Protein AF-A0AAW5EXM6-F1 (afdb_monomer_lite)

pLDDT: mean 81.9, std 19.44, range [35.56, 98.38]

Secondary structure (DSSP, 8-state):
----PPPPP---PPPHHHHHHHHHHTTSSSSS-----------S-TTHHHHHHHHHHHTTTS--SEEEEEEE-SS-EEEEEEES-HHHHH-SHHHHTTS--

Radius of gyration: 27.79 Å; chains: 1; bounding box: 46×87×32 Å

Sequence (101 aa):
MSRTRLHAASDNSPTQSERDDIAAQWRHDDDKPHEECGVFGVWNINDASALTALGLHALQHRGQEASGIVSYDGTRFHTHKGLGLVGDVFGDSRVMATLPG

Organism: Novacetimonas hansenii (NCBI:txid436)

Structure (mmCIF, N/CA/C/O backbone):
data_AF-A0AAW5EXM6-F1
#
_entry.id   AF-A0AAW5EXM6-F1
#
loop_
_atom_site.group_PDB
_atom_site.id
_atom_site.type_symbol
_atom_site.label_atom_id
_atom_site.label_alt_id
_atom_site.label_comp_id
_atom_site.label_asym_id
_atom_site.label_entity_id
_atom_site.label_seq_id
_atom_site.pdbx_PDB_ins_code
_atom_site.Cartn_x
_atom_site.Cartn_y
_atom_site.Cartn_z
_atom_site.occupancy
_atom_site.B_iso_or_equiv
_atom_site.auth_seq_id
_atom_site.auth_comp_id
_atom_site.auth_asym_id
_atom_site.auth_atom_id
_atom_site.pdbx_PDB_model_num
ATOM 1 N N . MET A 1 1 ? 28.311 -77.783 -16.276 1.00 44.09 1 MET A N 1
ATOM 2 C CA . MET A 1 1 ? 29.104 -76.745 -15.578 1.00 44.09 1 MET A CA 1
ATOM 3 C C . MET A 1 1 ? 28.918 -75.425 -16.319 1.00 44.09 1 MET A C 1
ATOM 5 O O . MET A 1 1 ? 29.680 -75.132 -17.228 1.00 44.09 1 MET A O 1
ATOM 9 N N . SER A 1 2 ? 27.843 -74.689 -16.021 1.00 35.56 2 SER A N 1
ATOM 10 C CA . SER A 1 2 ? 27.495 -73.460 -16.748 1.00 35.56 2 SER A CA 1
ATOM 11 C C . SER A 1 2 ? 28.081 -72.246 -16.029 1.00 35.56 2 SER A C 1
ATOM 13 O O . SER A 1 2 ? 27.713 -71.971 -14.889 1.00 35.56 2 SER A O 1
ATOM 15 N N . ARG A 1 3 ? 29.020 -71.544 -16.671 1.00 49.22 3 ARG A N 1
ATOM 16 C CA . ARG A 1 3 ? 29.462 -70.203 -16.269 1.00 49.22 3 ARG A CA 1
ATOM 17 C C . ARG A 1 3 ? 28.691 -69.193 -17.112 1.00 49.22 3 ARG A C 1
ATOM 19 O O . ARG A 1 3 ? 29.107 -68.889 -18.225 1.00 49.22 3 ARG A O 1
ATOM 26 N N . THR A 1 4 ? 27.602 -68.656 -16.575 1.00 40.44 4 THR A N 1
ATOM 27 C CA . THR A 1 4 ? 26.944 -67.484 -17.161 1.00 40.44 4 THR A CA 1
ATOM 28 C C . THR A 1 4 ? 27.433 -66.246 -16.415 1.00 40.44 4 THR A C 1
ATOM 30 O O . THR A 1 4 ? 27.146 -66.074 -15.233 1.00 40.44 4 THR A O 1
ATOM 33 N N . ARG A 1 5 ? 28.228 -65.410 -17.098 1.00 46.50 5 ARG A N 1
ATOM 34 C CA . ARG A 1 5 ? 28.590 -64.057 -16.650 1.00 46.50 5 ARG A CA 1
ATOM 35 C C . ARG A 1 5 ? 27.306 -63.234 -16.501 1.00 46.50 5 ARG A C 1
ATOM 37 O O . ARG A 1 5 ? 26.587 -63.078 -17.486 1.00 46.50 5 ARG A O 1
ATOM 44 N N . LEU A 1 6 ?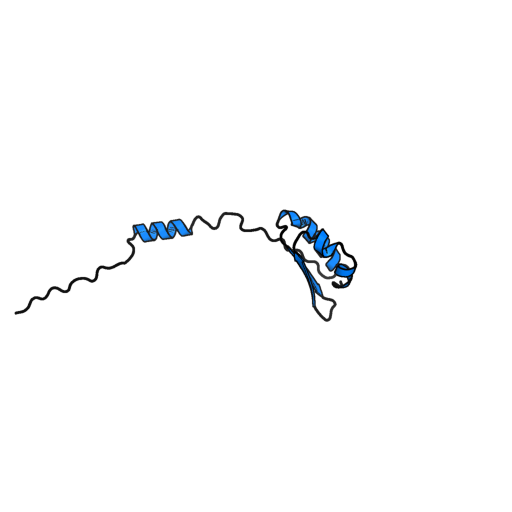 27.046 -62.682 -15.314 1.00 41.34 6 LEU A N 1
ATOM 45 C CA . LEU A 1 6 ? 26.111 -61.564 -15.185 1.00 41.34 6 LEU A CA 1
ATOM 46 C C . LEU A 1 6 ? 26.671 -60.385 -15.992 1.00 41.34 6 LEU A C 1
ATOM 48 O O . LEU A 1 6 ? 27.791 -59.939 -15.748 1.00 41.34 6 LEU A O 1
ATOM 52 N N . HIS A 1 7 ? 25.894 -59.908 -16.963 1.00 38.12 7 HIS A N 1
ATOM 53 C CA . HIS A 1 7 ? 26.068 -58.576 -17.527 1.00 38.12 7 HIS A CA 1
ATOM 54 C C . HIS A 1 7 ? 25.805 -57.567 -16.406 1.00 38.12 7 HIS A C 1
ATOM 56 O O . HIS A 1 7 ? 24.717 -57.557 -15.831 1.00 38.12 7 HIS A O 1
ATOM 62 N N . ALA A 1 8 ? 26.806 -56.751 -16.079 1.00 41.81 8 ALA A N 1
ATOM 63 C CA . ALA A 1 8 ? 26.603 -55.565 -15.265 1.00 41.81 8 ALA A CA 1
ATOM 64 C C . ALA A 1 8 ? 25.613 -54.657 -16.005 1.00 41.81 8 ALA A C 1
ATOM 66 O O . ALA A 1 8 ? 25.815 -54.348 -17.182 1.00 41.81 8 ALA A O 1
ATOM 67 N N . ALA A 1 9 ? 24.525 -54.281 -15.334 1.00 42.44 9 ALA A N 1
ATOM 68 C CA . ALA A 1 9 ? 23.672 -53.202 -15.798 1.00 42.44 9 ALA A CA 1
ATOM 69 C C . ALA A 1 9 ? 24.559 -51.967 -15.999 1.00 42.44 9 ALA A C 1
ATOM 71 O O . ALA A 1 9 ? 25.340 -51.620 -15.115 1.00 42.44 9 ALA A O 1
ATOM 72 N N . SER A 1 10 ? 24.478 -51.365 -17.185 1.00 52.84 10 SER A N 1
ATOM 73 C CA . SER A 1 10 ? 25.087 -50.073 -17.483 1.00 52.84 10 SER A CA 1
ATOM 74 C C . SER A 1 10 ? 24.564 -49.071 -16.462 1.00 52.84 10 SER A C 1
ATOM 76 O O . SER A 1 10 ? 23.407 -48.660 -16.532 1.00 52.84 10 SER A O 1
ATOM 78 N N . ASP A 1 11 ? 25.396 -48.749 -15.483 1.00 55.72 11 ASP A N 1
ATOM 79 C CA . ASP A 1 11 ? 25.094 -47.801 -14.427 1.00 55.72 11 ASP A CA 1
ATOM 80 C C . ASP A 1 11 ? 25.014 -46.416 -15.084 1.00 55.72 11 ASP A C 1
ATOM 82 O O . ASP A 1 11 ? 26.033 -45.790 -15.362 1.00 55.72 11 ASP A O 1
ATOM 86 N N . ASN A 1 12 ? 23.804 -45.957 -15.423 1.00 60.47 12 ASN A N 1
ATOM 87 C CA . ASN A 1 12 ? 23.556 -44.612 -15.962 1.00 60.47 12 ASN A CA 1
ATOM 88 C C . ASN A 1 12 ? 23.607 -43.562 -14.836 1.00 60.47 12 ASN A C 1
ATOM 90 O O . ASN A 1 12 ? 22.766 -42.670 -14.741 1.00 60.47 12 ASN A O 1
ATOM 94 N N . SER A 1 13 ? 24.553 -43.750 -13.921 1.00 60.00 13 SER A N 1
ATOM 95 C CA . SER A 1 13 ? 24.801 -42.885 -12.787 1.00 60.00 13 SER A CA 1
ATOM 96 C C . SER A 1 13 ? 25.728 -41.769 -13.263 1.00 60.00 13 SER A C 1
ATOM 98 O O . SER A 1 13 ? 26.815 -42.088 -13.750 1.00 60.00 13 SER A O 1
ATOM 100 N N . PRO A 1 14 ? 25.344 -40.486 -13.124 1.00 67.25 14 PRO A N 1
ATOM 101 C CA . PRO A 1 14 ? 26.176 -39.379 -13.578 1.00 67.25 14 PRO A CA 1
ATOM 102 C C . PRO A 1 14 ? 27.572 -39.504 -12.968 1.00 67.25 14 PRO A C 1
ATOM 104 O O . PRO A 1 14 ? 27.738 -39.804 -11.783 1.00 67.25 14 PRO A O 1
ATOM 107 N N . THR A 1 15 ? 28.595 -39.341 -13.785 1.00 75.19 15 THR A N 1
ATOM 108 C CA . THR A 1 15 ? 29.992 -39.342 -13.361 1.00 75.19 15 THR A CA 1
ATOM 109 C C . THR A 1 15 ? 30.229 -38.249 -12.320 1.00 75.19 15 THR A C 1
ATOM 111 O O . THR A 1 15 ? 29.462 -37.296 -12.199 1.00 75.19 15 THR A O 1
ATOM 114 N N . GLN A 1 16 ? 31.279 -38.389 -11.511 1.00 69.56 16 GLN A N 1
ATOM 115 C CA . GLN A 1 16 ? 31.588 -37.394 -10.481 1.00 69.56 16 GLN A CA 1
ATOM 116 C C . GLN A 1 16 ? 31.790 -35.993 -11.087 1.00 69.56 16 GLN A C 1
ATOM 118 O O . GLN A 1 16 ? 31.305 -35.028 -10.514 1.00 69.56 16 GLN A O 1
ATOM 123 N N . SER A 1 17 ? 32.383 -35.897 -12.283 1.00 66.75 17 SER A N 1
ATOM 124 C CA . SER A 1 17 ? 32.502 -34.634 -13.022 1.00 66.75 17 SER A CA 1
ATOM 125 C C . SER A 1 17 ? 31.146 -34.059 -13.423 1.00 66.75 17 SER A C 1
ATOM 127 O O . SER A 1 17 ? 30.919 -32.880 -13.214 1.00 66.75 17 SER A O 1
ATOM 129 N N . GLU A 1 18 ? 30.203 -34.882 -13.893 1.00 69.06 18 GLU A N 1
ATOM 130 C CA . GLU A 1 18 ? 28.845 -34.411 -14.204 1.00 69.06 18 GLU A CA 1
ATOM 131 C C . GLU A 1 18 ? 28.106 -33.940 -12.943 1.00 69.06 18 GLU A C 1
ATOM 133 O O . GLU A 1 18 ? 27.338 -32.986 -12.999 1.00 69.06 18 GLU A O 1
ATOM 138 N N . ARG A 1 19 ? 28.350 -34.564 -11.783 1.00 68.62 19 ARG A N 1
ATOM 139 C CA . ARG A 1 19 ? 27.792 -34.106 -10.496 1.00 68.62 19 ARG A CA 1
ATOM 140 C C . ARG A 1 19 ? 28.398 -32.781 -10.053 1.00 68.62 19 ARG A C 1
ATOM 142 O O . ARG A 1 19 ? 27.672 -31.949 -9.517 1.00 68.62 19 ARG A O 1
ATOM 149 N N . ASP A 1 20 ? 29.693 -32.596 -10.276 1.00 67.25 20 ASP A N 1
ATOM 150 C CA . ASP A 1 20 ? 30.409 -31.370 -9.934 1.00 67.25 20 ASP A CA 1
ATOM 151 C C . ASP A 1 20 ? 30.010 -30.222 -10.884 1.00 67.25 20 ASP A C 1
ATOM 153 O O . ASP A 1 20 ? 29.801 -29.101 -10.423 1.00 67.25 20 ASP A O 1
ATOM 157 N N . ASP A 1 21 ? 29.783 -30.514 -12.170 1.00 65.00 21 ASP A N 1
ATOM 158 C CA . ASP A 1 21 ? 29.274 -29.574 -13.178 1.00 65.00 21 ASP A CA 1
ATOM 159 C C . ASP A 1 21 ? 27.821 -29.165 -12.885 1.00 65.00 21 ASP A C 1
ATOM 161 O O . ASP A 1 21 ? 27.485 -27.980 -12.913 1.00 65.00 21 ASP A O 1
ATOM 165 N N . ILE A 1 22 ? 26.961 -30.123 -12.514 1.00 66.12 22 ILE A N 1
ATOM 166 C CA . ILE A 1 22 ? 25.599 -29.844 -12.035 1.00 66.12 22 ILE A CA 1
ATOM 167 C C . ILE A 1 22 ? 25.668 -29.002 -10.753 1.00 66.12 22 ILE A C 1
ATOM 169 O O . ILE A 1 22 ? 24.978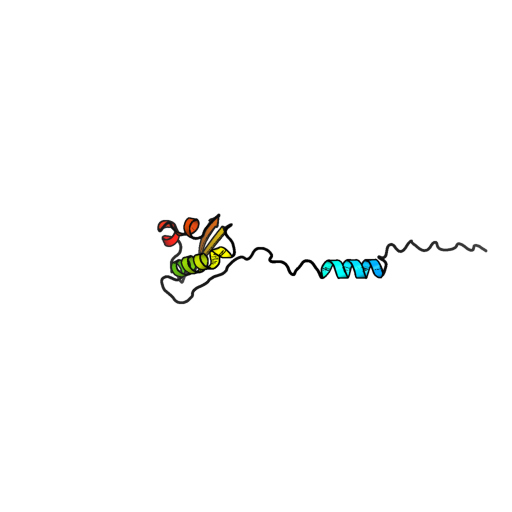 -27.997 -10.648 1.00 66.12 22 ILE A O 1
ATOM 173 N N . ALA A 1 23 ? 26.528 -29.338 -9.791 1.00 64.25 23 ALA A N 1
ATOM 174 C CA . ALA A 1 23 ? 26.674 -28.558 -8.562 1.00 64.25 23 ALA A CA 1
ATOM 175 C C . ALA A 1 23 ? 27.214 -27.135 -8.811 1.00 64.25 23 ALA A C 1
ATOM 177 O O . ALA A 1 23 ? 26.843 -26.208 -8.089 1.00 64.25 23 ALA A O 1
ATOM 178 N N . ALA A 1 24 ? 28.061 -26.945 -9.824 1.00 61.12 24 ALA A N 1
ATOM 179 C CA . ALA A 1 24 ? 28.561 -25.639 -10.239 1.00 61.12 24 ALA A CA 1
ATOM 180 C C . ALA A 1 24 ? 27.477 -24.803 -10.940 1.00 61.12 24 ALA A C 1
ATOM 182 O O . ALA A 1 24 ? 27.356 -23.611 -10.660 1.00 61.12 24 ALA A O 1
ATOM 183 N N . GLN A 1 25 ? 26.640 -25.429 -11.775 1.00 58.69 25 GLN A N 1
ATOM 184 C CA . GLN A 1 25 ? 25.518 -24.777 -12.460 1.00 58.69 25 GLN A CA 1
ATOM 185 C C . GLN A 1 25 ? 24.491 -24.199 -11.466 1.00 58.69 25 GLN A C 1
ATOM 187 O O . GLN A 1 25 ? 23.930 -23.136 -11.707 1.00 58.69 25 GLN A O 1
ATOM 192 N N . TRP A 1 26 ? 24.279 -24.851 -10.317 1.00 58.06 26 TRP A N 1
ATOM 193 C CA . TRP A 1 26 ? 23.322 -24.408 -9.289 1.00 58.06 26 TRP A CA 1
ATOM 194 C C . TRP A 1 26 ? 23.859 -23.281 -8.399 1.00 58.06 26 TRP A C 1
ATOM 196 O O . TRP A 1 26 ? 23.105 -22.682 -7.641 1.00 58.06 26 TRP A O 1
ATOM 206 N N . ARG A 1 27 ? 25.164 -22.992 -8.456 1.00 56.41 27 ARG A N 1
ATOM 207 C CA . ARG A 1 27 ? 25.808 -21.961 -7.627 1.00 56.41 27 ARG A CA 1
ATOM 208 C C . ARG A 1 27 ? 25.895 -20.594 -8.299 1.00 56.41 27 ARG A C 1
ATOM 210 O O . ARG A 1 27 ? 26.484 -19.699 -7.702 1.00 56.41 27 ARG A O 1
ATOM 217 N N . HIS A 1 28 ? 25.368 -20.430 -9.516 1.00 60.12 28 HIS A N 1
ATOM 218 C CA . HIS A 1 28 ? 25.683 -19.250 -10.324 1.00 60.12 28 HIS A CA 1
ATOM 219 C C . HIS A 1 28 ? 24.508 -18.459 -10.915 1.00 60.12 28 HIS A C 1
ATOM 221 O O . HIS A 1 28 ? 24.765 -17.517 -11.667 1.00 60.12 28 HIS A O 1
ATOM 227 N N . ASP A 1 29 ? 23.258 -18.750 -10.539 1.00 58.50 29 ASP A N 1
ATOM 228 C CA . ASP A 1 29 ? 22.090 -18.045 -11.096 1.00 58.50 29 ASP A CA 1
ATOM 229 C C . ASP A 1 29 ? 21.199 -17.280 -10.095 1.00 58.50 29 ASP A C 1
ATOM 231 O O . ASP A 1 29 ? 20.308 -16.574 -10.552 1.00 58.50 29 ASP A O 1
ATOM 235 N N . ASP A 1 30 ? 21.488 -17.292 -8.787 1.00 59.19 30 ASP A N 1
ATOM 236 C CA . ASP A 1 30 ? 20.673 -16.590 -7.765 1.00 59.19 30 ASP A CA 1
ATOM 237 C C . ASP A 1 30 ? 21.182 -15.180 -7.371 1.00 59.19 30 ASP A C 1
ATOM 239 O O . ASP A 1 30 ? 20.542 -14.483 -6.589 1.00 59.19 30 ASP A O 1
ATOM 243 N N . ASP A 1 31 ? 22.317 -14.721 -7.913 1.00 61.28 31 ASP A N 1
ATOM 244 C CA . ASP A 1 31 ? 22.957 -13.439 -7.536 1.00 61.28 31 ASP A CA 1
ATOM 245 C C . ASP A 1 31 ? 22.565 -12.245 -8.447 1.00 61.28 31 ASP A C 1
ATOM 247 O O . ASP A 1 31 ? 23.267 -11.231 -8.513 1.00 61.28 31 ASP A O 1
ATOM 251 N N . LYS A 1 32 ? 21.455 -12.342 -9.192 1.00 57.34 32 LYS A N 1
ATOM 252 C CA . LYS A 1 32 ? 20.942 -11.271 -10.078 1.00 57.34 32 LYS A CA 1
ATOM 253 C C . LYS A 1 32 ? 19.675 -10.643 -9.465 1.00 57.34 32 LYS A C 1
ATOM 255 O O . LYS A 1 32 ? 18.967 -11.332 -8.749 1.00 57.34 32 LYS A O 1
ATOM 260 N N . PRO A 1 33 ? 19.326 -9.367 -9.713 1.00 51.84 33 PRO A N 1
ATOM 261 C CA . PRO A 1 33 ? 18.068 -8.803 -9.213 1.00 51.84 33 PRO A CA 1
ATOM 262 C C . PRO A 1 33 ? 16.868 -9.459 -9.917 1.00 51.84 33 PRO A C 1
ATOM 264 O O . PRO A 1 33 ? 16.681 -9.273 -11.121 1.00 51.84 33 PRO A O 1
ATOM 267 N N . HIS A 1 34 ? 16.065 -10.228 -9.180 1.00 62.50 34 HIS A N 1
ATOM 268 C CA . HIS A 1 34 ? 14.809 -10.821 -9.649 1.00 62.50 34 HIS A CA 1
ATOM 269 C C . HIS A 1 34 ? 13.657 -9.893 -9.236 1.00 62.50 34 HIS A C 1
ATOM 271 O O . HIS A 1 34 ? 13.158 -10.026 -8.130 1.00 62.50 34 HIS A O 1
ATOM 277 N N . GLU A 1 35 ? 13.280 -8.926 -10.078 1.00 59.59 35 GLU A N 1
ATOM 278 C CA . GLU A 1 35 ? 12.059 -8.100 -9.924 1.00 59.59 35 GLU A CA 1
ATOM 279 C C . GLU A 1 35 ? 11.826 -7.515 -8.507 1.00 59.59 35 GLU A C 1
ATOM 281 O O . GLU A 1 35 ? 11.147 -8.083 -7.651 1.00 59.59 35 GLU A O 1
ATOM 286 N N . GLU A 1 36 ? 12.370 -6.326 -8.243 1.00 68.94 36 GLU A N 1
ATOM 287 C CA . GLU A 1 36 ? 12.318 -5.690 -6.920 1.00 68.94 36 GLU A CA 1
ATOM 288 C C . GLU A 1 36 ? 10.897 -5.180 -6.581 1.00 68.94 36 GLU A C 1
ATOM 290 O O . GLU A 1 36 ? 10.555 -4.021 -6.772 1.00 68.94 36 GLU A O 1
ATOM 295 N N . CYS A 1 37 ? 10.012 -6.005 -6.031 1.00 86.69 37 CYS A N 1
ATOM 296 C CA . CYS A 1 37 ? 8.759 -5.481 -5.473 1.00 86.6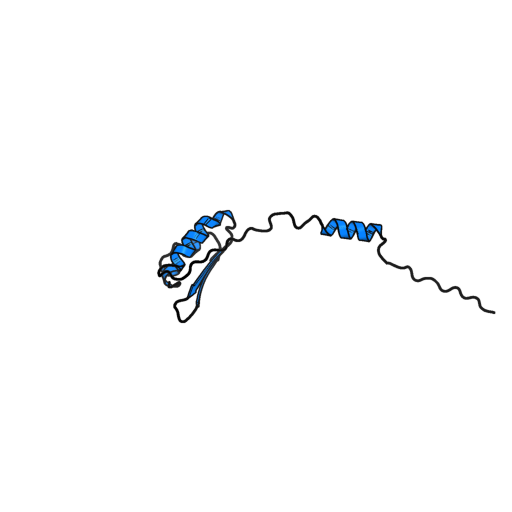9 37 CYS A CA 1
ATOM 297 C C . CYS A 1 37 ? 9.033 -4.606 -4.228 1.00 86.69 37 CYS A C 1
ATOM 299 O O . CYS A 1 37 ? 9.908 -4.898 -3.413 1.00 86.69 37 CYS A O 1
ATOM 301 N N . GLY A 1 38 ? 8.276 -3.517 -4.057 1.00 91.38 38 GLY A N 1
ATOM 302 C CA . GLY A 1 38 ? 8.352 -2.643 -2.881 1.00 91.38 38 GLY A CA 1
ATOM 303 C C . GLY A 1 38 ? 7.224 -2.917 -1.885 1.00 91.38 38 GLY A C 1
ATOM 304 O O . GLY A 1 38 ? 6.071 -3.059 -2.286 1.00 91.38 38 GLY A O 1
ATOM 305 N N . VAL A 1 39 ? 7.536 -2.944 -0.586 1.00 95.44 39 VAL A N 1
ATOM 306 C CA . VAL A 1 39 ? 6.540 -3.068 0.493 1.00 95.44 39 VAL A CA 1
ATOM 307 C C . VAL A 1 39 ? 6.660 -1.879 1.439 1.00 95.44 39 VAL A C 1
ATOM 309 O O . VAL A 1 39 ? 7.760 -1.496 1.834 1.00 95.44 39 VAL A O 1
ATOM 312 N N . PHE A 1 40 ? 5.521 -1.310 1.821 1.00 97.44 40 PHE A N 1
ATOM 313 C CA . PHE A 1 40 ? 5.425 -0.217 2.781 1.00 97.44 40 PHE A CA 1
ATOM 314 C C . PHE A 1 40 ? 4.200 -0.426 3.675 1.00 97.44 40 PHE A C 1
ATOM 316 O O . PHE A 1 40 ? 3.184 -0.948 3.218 1.00 97.44 40 PHE A O 1
ATOM 323 N N . GLY A 1 41 ? 4.286 -0.023 4.942 1.00 96.94 41 GLY A N 1
ATOM 324 C CA . GLY A 1 41 ? 3.177 -0.136 5.883 1.00 96.94 41 GLY A CA 1
ATOM 325 C C . GLY A 1 41 ? 3.260 0.901 6.994 1.00 96.94 41 GLY A C 1
ATOM 326 O O . GLY A 1 41 ? 4.349 1.285 7.420 1.00 96.94 41 GLY A O 1
ATOM 327 N N . VAL A 1 42 ? 2.094 1.336 7.465 1.00 97.06 42 VAL A N 1
ATOM 328 C CA . VAL A 1 42 ? 1.950 2.277 8.580 1.00 97.06 42 VAL A CA 1
ATOM 329 C C . VAL A 1 42 ? 0.956 1.717 9.587 1.00 97.06 42 VAL A C 1
ATOM 331 O O . VAL A 1 42 ? 0.009 1.025 9.221 1.00 97.06 42 VAL A O 1
ATOM 334 N N . TRP A 1 43 ? 1.180 2.008 10.865 1.00 96.00 43 TRP A N 1
ATOM 335 C CA . TRP A 1 43 ? 0.342 1.546 11.963 1.00 96.00 43 TRP A CA 1
ATOM 336 C C . TRP A 1 43 ? 0.060 2.677 12.951 1.00 96.00 43 TRP A C 1
ATOM 338 O O . TRP A 1 43 ? 0.919 3.528 13.179 1.00 96.00 43 TRP A O 1
ATOM 348 N N . ASN A 1 44 ? -1.120 2.631 13.580 1.00 94.62 44 ASN A N 1
ATOM 349 C CA . ASN A 1 44 ? -1.546 3.552 14.638 1.00 94.62 44 ASN A CA 1
ATOM 350 C C . ASN A 1 44 ? -1.526 5.034 14.219 1.00 94.62 44 ASN A C 1
ATOM 352 O O . ASN A 1 44 ? -1.018 5.899 14.933 1.00 94.62 44 ASN A O 1
ATOM 356 N N . ILE A 1 45 ? -2.080 5.315 13.042 1.00 94.50 45 ILE A N 1
ATOM 357 C CA . ILE A 1 45 ? -2.299 6.660 12.510 1.00 94.50 45 ILE A CA 1
ATOM 358 C C . ILE A 1 45 ? -3.648 6.680 11.783 1.00 94.50 45 ILE A C 1
ATOM 360 O O . ILE A 1 45 ? -4.079 5.638 11.302 1.00 94.50 45 ILE A O 1
ATOM 364 N N . ASN A 1 46 ? -4.307 7.839 11.723 1.00 91.69 46 ASN A N 1
ATOM 365 C CA . ASN A 1 46 ? -5.657 7.958 11.152 1.00 91.69 46 ASN A CA 1
ATOM 366 C C . ASN A 1 46 ? -5.702 7.965 9.612 1.00 91.69 46 ASN A C 1
ATOM 368 O O . ASN A 1 46 ? -6.771 7.715 9.067 1.00 91.69 46 ASN A O 1
ATOM 372 N N . ASP A 1 47 ? -4.584 8.294 8.950 1.00 94.06 47 ASP A N 1
ATOM 373 C CA . ASP A 1 47 ? -4.457 8.401 7.482 1.00 94.06 47 ASP A CA 1
ATOM 374 C C . ASP A 1 47 ? -3.378 7.435 6.928 1.00 94.06 47 ASP A C 1
ATOM 376 O O . ASP A 1 47 ? -2.616 7.741 6.004 1.00 94.06 47 ASP A O 1
ATOM 380 N N . ALA A 1 48 ? -3.244 6.267 7.551 1.00 97.12 48 ALA A N 1
ATOM 381 C CA . ALA A 1 48 ? -2.315 5.190 7.237 1.00 97.12 48 ALA A CA 1
ATOM 382 C C . ALA A 1 48 ? -2.406 4.746 5.777 1.00 97.12 48 ALA A C 1
ATOM 384 O O . ALA A 1 48 ? -1.368 4.475 5.170 1.00 97.12 48 ALA A O 1
ATOM 385 N N . SER A 1 49 ? -3.604 4.684 5.192 1.00 96.88 49 SER A N 1
ATOM 386 C CA . SER A 1 49 ? -3.803 4.316 3.784 1.00 96.88 49 SER A CA 1
ATOM 387 C C . SER A 1 49 ? -3.172 5.341 2.835 1.00 96.88 49 SER A C 1
ATOM 389 O O . SER A 1 49 ? -2.427 4.970 1.926 1.00 96.88 49 SER A O 1
ATOM 391 N N . ALA A 1 50 ? -3.392 6.635 3.086 1.00 96.62 50 ALA A N 1
ATOM 392 C CA . ALA A 1 50 ? -2.833 7.731 2.300 1.00 96.62 50 ALA A CA 1
ATOM 393 C C . ALA A 1 50 ? -1.308 7.800 2.437 1.00 96.62 50 ALA A C 1
ATOM 395 O O . ALA A 1 50 ? -0.592 7.924 1.443 1.00 96.62 50 ALA A O 1
ATOM 396 N N . LEU A 1 51 ? -0.792 7.638 3.658 1.00 97.81 51 LEU A N 1
ATOM 397 C CA . LEU A 1 51 ? 0.649 7.543 3.890 1.00 97.81 51 LEU A CA 1
ATOM 398 C C . LEU A 1 51 ? 1.253 6.307 3.225 1.00 97.81 51 LEU A C 1
ATOM 400 O O . LEU A 1 51 ? 2.364 6.379 2.705 1.00 97.81 51 LEU A O 1
ATOM 404 N N . THR A 1 52 ? 0.515 5.198 3.186 1.00 98.12 52 THR A N 1
ATOM 405 C CA . THR A 1 52 ? 0.938 3.991 2.474 1.00 98.12 52 THR A CA 1
ATOM 406 C C . THR A 1 52 ? 1.027 4.234 0.974 1.00 98.12 52 THR A C 1
ATOM 408 O O . THR A 1 52 ? 2.038 3.876 0.378 1.00 98.12 52 THR A O 1
ATOM 411 N N . ALA A 1 53 ? 0.054 4.920 0.370 1.00 97.50 53 ALA A N 1
ATOM 412 C CA . ALA A 1 53 ? 0.125 5.319 -1.036 1.00 97.50 53 ALA A CA 1
ATOM 413 C C . ALA A 1 53 ? 1.353 6.201 -1.321 1.00 97.50 53 ALA A C 1
ATOM 415 O O . ALA A 1 53 ? 2.078 5.959 -2.283 1.00 97.50 53 ALA A O 1
ATOM 416 N N . LEU A 1 54 ? 1.653 7.173 -0.457 1.00 97.56 54 LEU A N 1
ATOM 417 C CA . LEU A 1 54 ? 2.848 8.014 -0.597 1.00 97.56 54 LEU A CA 1
ATOM 418 C C . LEU A 1 54 ? 4.153 7.218 -0.437 1.00 97.56 54 LEU A C 1
ATOM 420 O O . LEU A 1 54 ? 5.096 7.412 -1.205 1.00 97.56 54 LEU A O 1
ATOM 424 N N . GLY A 1 55 ? 4.210 6.297 0.525 1.00 97.62 55 GLY A N 1
ATOM 425 C CA . GLY A 1 55 ? 5.357 5.414 0.727 1.00 97.62 55 GLY A CA 1
ATOM 426 C C . GLY A 1 55 ? 5.592 4.481 -0.460 1.00 97.62 55 GLY A C 1
ATOM 427 O O . GLY A 1 55 ? 6.716 4.366 -0.945 1.00 97.62 55 GLY A O 1
ATOM 428 N N . LEU A 1 56 ? 4.528 3.879 -0.995 1.00 97.38 56 LEU A N 1
ATOM 429 C CA . LEU A 1 56 ? 4.591 3.077 -2.217 1.00 97.38 56 LEU A CA 1
ATOM 430 C C . LEU A 1 56 ? 5.036 3.915 -3.420 1.00 97.38 56 LEU A C 1
ATOM 432 O O . LEU A 1 56 ? 5.848 3.449 -4.215 1.00 97.38 56 LEU A O 1
ATOM 436 N N . HIS A 1 57 ? 4.577 5.164 -3.529 1.00 96.88 57 HIS A N 1
ATOM 437 C CA . HIS A 1 57 ? 5.028 6.083 -4.572 1.00 96.88 57 HIS A CA 1
ATOM 438 C C . HIS A 1 57 ? 6.537 6.358 -4.475 1.00 96.88 57 HIS A C 1
ATOM 440 O O . HIS A 1 57 ? 7.238 6.327 -5.485 1.00 96.88 57 HIS A O 1
ATOM 446 N N . ALA A 1 58 ? 7.074 6.541 -3.263 1.00 97.31 58 ALA A N 1
ATOM 447 C CA . ALA A 1 58 ? 8.517 6.683 -3.055 1.00 97.31 58 ALA A CA 1
ATOM 448 C C . ALA A 1 58 ? 9.303 5.420 -3.470 1.00 97.31 58 ALA A C 1
ATOM 450 O O . ALA A 1 58 ? 10.436 5.519 -3.948 1.00 97.31 58 ALA A O 1
ATOM 451 N N . LEU A 1 59 ? 8.696 4.237 -3.339 1.00 95.25 59 LEU A N 1
ATOM 452 C CA . LEU A 1 59 ? 9.274 2.946 -3.729 1.00 95.25 59 LEU A CA 1
ATOM 453 C C . LEU A 1 59 ? 9.008 2.551 -5.192 1.00 95.25 59 LEU A C 1
ATOM 455 O O . LEU A 1 59 ? 9.479 1.502 -5.624 1.00 95.25 59 LEU A O 1
ATOM 459 N N . GLN A 1 60 ? 8.317 3.378 -5.982 1.00 94.50 60 GLN 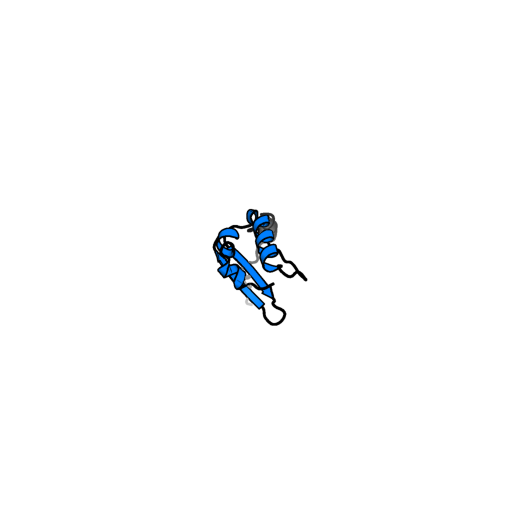A N 1
ATOM 460 C CA . GLN A 1 60 ? 7.905 3.047 -7.356 1.00 94.50 60 GLN A CA 1
ATOM 461 C C . GLN A 1 60 ? 9.077 2.695 -8.287 1.00 94.50 60 GLN A C 1
ATOM 463 O O . GLN A 1 60 ? 8.913 1.962 -9.257 1.00 94.50 60 GLN A O 1
ATOM 468 N N . HIS A 1 61 ? 10.280 3.187 -7.993 1.00 92.19 61 HIS A N 1
ATOM 469 C CA . HIS A 1 61 ? 11.495 2.858 -8.741 1.00 92.19 61 HIS A CA 1
ATOM 470 C C . HIS A 1 61 ? 11.874 1.367 -8.680 1.00 92.19 61 HIS A C 1
ATOM 472 O O . HIS A 1 61 ? 12.735 0.942 -9.443 1.00 92.19 61 HIS A O 1
ATOM 478 N N . ARG A 1 62 ? 11.258 0.590 -7.780 1.00 89.75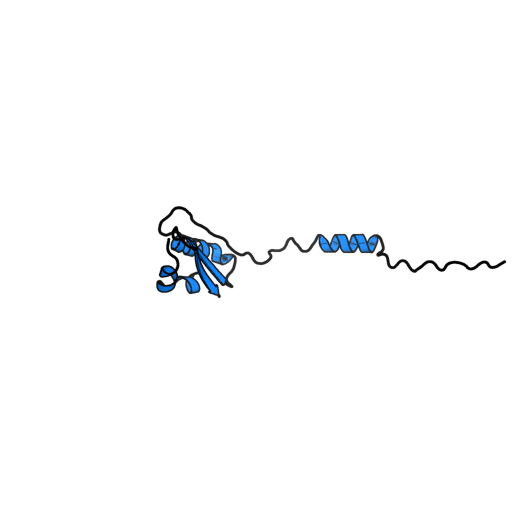 62 ARG A N 1
ATOM 479 C CA . ARG A 1 62 ? 11.496 -0.847 -7.632 1.00 89.75 62 ARG A CA 1
ATOM 480 C C . ARG A 1 62 ? 10.593 -1.694 -8.548 1.00 89.75 62 ARG A C 1
ATOM 482 O O . ARG A 1 62 ? 11.051 -2.685 -9.100 1.00 89.75 62 ARG A O 1
ATOM 489 N N . GLY A 1 63 ? 9.365 -1.249 -8.825 1.00 87.19 63 GLY A N 1
ATOM 490 C CA . GLY A 1 63 ? 8.443 -1.945 -9.728 1.00 87.19 63 GLY A CA 1
ATOM 491 C C . GLY A 1 63 ? 7.288 -1.056 -10.183 1.00 87.19 63 GLY A C 1
ATOM 492 O O . GLY A 1 63 ? 6.843 -0.185 -9.438 1.00 87.19 63 GLY A O 1
ATOM 493 N N . GLN A 1 64 ? 6.814 -1.253 -11.416 1.00 91.38 64 GLN A N 1
ATOM 494 C CA . GLN A 1 64 ? 5.819 -0.384 -12.078 1.00 91.38 64 GLN A CA 1
ATOM 495 C C . GLN A 1 64 ? 4.609 -1.144 -12.640 1.00 91.38 64 GLN A C 1
ATOM 497 O O . GLN A 1 64 ? 3.725 -0.550 -13.251 1.00 91.38 64 GLN A O 1
ATOM 502 N N . GLU A 1 65 ? 4.571 -2.459 -12.448 1.00 93.31 65 GLU A N 1
ATOM 503 C CA . GLU A 1 65 ? 3.604 -3.344 -13.099 1.00 93.31 65 GLU A CA 1
ATOM 504 C C . GLU A 1 65 ? 2.234 -3.319 -12.419 1.00 93.31 65 GLU A C 1
ATOM 506 O O . GLU A 1 65 ? 1.197 -3.365 -13.083 1.00 93.31 65 GLU A O 1
ATOM 511 N N . ALA A 1 66 ? 2.223 -3.223 -11.089 1.00 94.88 66 ALA A N 1
ATOM 512 C CA . ALA A 1 66 ? 1.019 -3.187 -10.276 1.00 94.88 66 ALA A CA 1
ATOM 513 C C . ALA A 1 66 ? 1.291 -2.553 -8.910 1.00 94.88 66 ALA A C 1
ATOM 515 O O . ALA A 1 66 ? 2.424 -2.517 -8.427 1.00 94.88 66 ALA A O 1
ATOM 516 N N . SER A 1 67 ? 0.226 -2.105 -8.250 1.00 97.00 67 SER A N 1
ATOM 517 C CA . SER A 1 67 ? 0.272 -1.645 -6.865 1.00 97.00 67 SER A CA 1
ATOM 518 C C . SER A 1 67 ? -1.006 -2.009 -6.110 1.00 97.00 67 SER A C 1
ATOM 520 O O . SER A 1 67 ? -2.065 -2.265 -6.691 1.00 97.00 67 SER A O 1
ATOM 522 N N . GLY A 1 68 ? -0.895 -2.096 -4.786 1.00 97.50 68 GLY A N 1
ATOM 523 C CA . GLY A 1 68 ? -1.977 -2.551 -3.927 1.00 97.50 68 GLY A CA 1
ATOM 524 C C . GLY A 1 68 ? -1.847 -2.025 -2.508 1.00 97.50 68 GLY A C 1
ATOM 525 O O . GLY A 1 68 ? -0.743 -1.959 -1.975 1.00 97.50 68 GLY A O 1
ATOM 526 N N . ILE A 1 69 ? -2.981 -1.690 -1.896 1.00 98.38 69 ILE A N 1
ATOM 527 C CA . ILE A 1 69 ? -3.073 -1.297 -0.490 1.00 98.38 69 ILE A CA 1
ATOM 528 C C . ILE A 1 69 ? -4.140 -2.154 0.184 1.00 98.38 69 ILE A C 1
ATOM 530 O O . ILE A 1 69 ? -5.220 -2.397 -0.366 1.00 98.38 69 ILE A O 1
ATOM 534 N N . VAL A 1 70 ? -3.816 -2.599 1.394 1.00 98.12 70 VAL A N 1
ATOM 535 C CA . VAL A 1 70 ? -4.755 -3.209 2.330 1.00 98.12 70 VAL A CA 1
ATOM 536 C C . VAL A 1 70 ? -4.791 -2.331 3.577 1.00 98.12 70 VAL A C 1
ATOM 538 O O . VAL A 1 70 ? -3.736 -2.033 4.132 1.00 98.12 70 VAL A O 1
ATOM 541 N N . SER A 1 71 ? -5.979 -1.920 4.017 1.00 97.69 71 SER A N 1
ATOM 542 C CA . SER A 1 71 ? -6.173 -1.163 5.261 1.00 97.69 71 SER A CA 1
ATOM 543 C C . SER A 1 71 ? -7.125 -1.892 6.211 1.00 97.69 71 SER A C 1
ATOM 545 O O . SER A 1 71 ? -7.793 -2.850 5.817 1.00 97.69 71 SER A O 1
ATOM 547 N N . TYR A 1 72 ? -7.162 -1.483 7.479 1.00 96.44 72 TYR A N 1
ATOM 548 C CA . TYR A 1 72 ? -7.994 -2.098 8.514 1.00 96.44 72 TYR A CA 1
ATOM 549 C C . TYR A 1 72 ? -8.716 -1.018 9.317 1.00 96.44 72 TYR A C 1
ATOM 551 O O . TYR A 1 72 ? -8.071 -0.142 9.883 1.00 96.44 72 TYR A O 1
ATOM 559 N N . ASP A 1 73 ? -10.046 -1.098 9.397 1.00 94.12 73 ASP A N 1
ATOM 560 C CA . ASP A 1 73 ? -10.882 -0.077 10.057 1.00 94.12 73 ASP A CA 1
ATOM 561 C C . ASP A 1 73 ? -11.169 -0.359 11.543 1.00 94.12 73 ASP A C 1
ATOM 563 O O . ASP A 1 73 ? -12.026 0.280 12.151 1.00 94.12 73 ASP A O 1
ATOM 567 N N . GLY A 1 74 ? -10.495 -1.347 12.135 1.00 93.81 74 GLY A N 1
ATOM 568 C CA . GLY A 1 74 ? -10.800 -1.831 13.485 1.00 93.81 74 GLY A CA 1
ATOM 569 C C . GLY A 1 74 ? -11.773 -3.011 13.514 1.00 93.81 74 GLY A C 1
ATOM 570 O O . GLY A 1 74 ? -11.833 -3.707 14.528 1.00 93.81 74 GLY A O 1
ATOM 571 N N . THR A 1 75 ? -12.476 -3.287 12.411 1.00 95.75 75 THR A N 1
ATOM 572 C CA . THR A 1 75 ? -13.447 -4.388 12.293 1.00 95.75 75 THR A CA 1
ATOM 573 C C . THR A 1 75 ? -13.175 -5.323 11.116 1.00 95.75 75 THR A C 1
ATOM 575 O O . THR A 1 75 ? -13.348 -6.535 11.244 1.00 95.75 75 THR A O 1
ATOM 578 N N . ARG A 1 76 ? -12.744 -4.792 9.967 1.00 96.00 76 ARG A N 1
ATOM 579 C CA . ARG A 1 76 ? -12.495 -5.558 8.742 1.00 96.00 76 ARG A CA 1
ATOM 580 C C . ARG A 1 76 ? -11.360 -4.967 7.917 1.00 96.00 76 ARG A C 1
ATOM 582 O O . ARG A 1 76 ? -11.033 -3.785 8.015 1.00 96.00 76 ARG A O 1
ATOM 589 N N . PHE A 1 77 ? -10.789 -5.819 7.074 1.00 97.38 77 PHE A N 1
ATOM 590 C CA . PHE A 1 77 ? -9.809 -5.412 6.077 1.00 97.38 77 PHE A CA 1
ATOM 591 C C . PHE A 1 77 ? -10.495 -4.890 4.815 1.00 97.38 77 PHE A C 1
ATOM 593 O O . PHE A 1 77 ? -11.497 -5.446 4.362 1.00 97.38 77 PHE A O 1
ATOM 600 N N . HIS A 1 78 ? -9.905 -3.855 4.230 1.00 97.94 78 HIS A N 1
ATOM 601 C CA . HIS A 1 78 ? -10.270 -3.278 2.942 1.00 97.94 78 HIS A CA 1
ATOM 602 C C . HIS A 1 78 ? -9.097 -3.441 1.997 1.00 97.94 78 HIS A C 1
ATOM 604 O O . HIS A 1 78 ? -7.948 -3.372 2.421 1.00 97.94 78 HIS A O 1
ATOM 610 N N . THR A 1 79 ? -9.351 -3.718 0.724 1.00 98.12 79 THR A N 1
ATOM 611 C CA . THR A 1 79 ? -8.285 -4.001 -0.239 1.00 98.12 79 THR A CA 1
ATOM 612 C C . THR A 1 79 ? -8.610 -3.368 -1.571 1.00 98.12 79 THR A C 1
ATOM 614 O O . THR A 1 79 ? -9.696 -3.570 -2.109 1.00 98.12 79 THR A O 1
ATOM 617 N N . HIS A 1 80 ? -7.628 -2.678 -2.134 1.00 98.31 80 HIS A N 1
ATOM 618 C CA . HIS A 1 80 ? -7.674 -2.205 -3.504 1.00 98.31 80 HIS A CA 1
ATOM 619 C C . HIS A 1 80 ? -6.336 -2.490 -4.180 1.00 98.31 80 HIS A C 1
ATOM 621 O O . HIS A 1 80 ? -5.274 -2.294 -3.589 1.00 98.31 80 HIS A O 1
ATOM 627 N N . LYS A 1 81 ? -6.394 -3.000 -5.410 1.00 97.38 81 LYS A N 1
ATOM 628 C CA . LYS A 1 81 ? -5.231 -3.368 -6.219 1.00 97.38 81 LYS A CA 1
ATOM 629 C C . LYS A 1 81 ? -5.505 -2.990 -7.665 1.00 97.38 81 LYS A C 1
ATOM 631 O O . LYS A 1 81 ? -6.622 -3.191 -8.138 1.00 97.38 81 LYS A O 1
ATOM 636 N N . GLY A 1 82 ? -4.481 -2.520 -8.359 1.00 97.19 82 GLY A N 1
ATOM 637 C CA . GLY A 1 82 ? -4.565 -2.150 -9.764 1.00 97.19 82 GLY A CA 1
ATOM 638 C C . GLY A 1 82 ? -3.239 -2.368 -10.479 1.00 97.19 82 GLY A C 1
ATOM 639 O O . GLY A 1 82 ? -2.190 -2.495 -9.849 1.00 97.19 82 GLY A O 1
ATOM 640 N N . LEU A 1 83 ? -3.310 -2.439 -11.804 1.00 96.69 83 LEU A N 1
ATOM 641 C CA . LEU A 1 83 ? -2.131 -2.457 -12.663 1.00 96.69 83 LEU A CA 1
ATOM 642 C C . LEU A 1 83 ? -1.602 -1.031 -12.849 1.00 96.69 83 LEU A C 1
ATOM 644 O O . LEU A 1 83 ? -2.380 -0.078 -12.840 1.00 96.69 83 LEU A O 1
ATOM 648 N N . GLY A 1 84 ? -0.298 -0.909 -13.075 1.00 94.19 84 GLY A N 1
ATOM 649 C CA . GLY A 1 84 ? 0.368 0.363 -13.338 1.00 94.19 84 GLY A CA 1
ATOM 650 C C . GLY A 1 84 ? 0.850 1.098 -12.086 1.00 94.19 84 GLY A C 1
ATOM 651 O O . GLY A 1 84 ? 1.050 0.512 -11.015 1.00 94.19 84 GLY A O 1
ATOM 652 N N . LEU A 1 85 ? 1.079 2.403 -12.250 1.00 96.50 85 LEU A N 1
ATOM 653 C CA . LEU A 1 85 ? 1.715 3.247 -11.244 1.00 96.50 85 LEU A CA 1
ATOM 654 C C . LEU A 1 85 ? 0.786 3.480 -10.047 1.00 96.50 85 LEU A C 1
ATOM 656 O O . LEU A 1 85 ? -0.431 3.569 -10.177 1.00 96.50 85 LEU A O 1
ATOM 660 N N . VAL A 1 86 ? 1.372 3.687 -8.871 1.00 96.81 86 VAL A N 1
ATOM 661 C CA . VAL A 1 86 ? 0.661 4.016 -7.627 1.00 96.81 86 VAL A CA 1
ATOM 662 C C . VAL A 1 86 ? -0.236 5.243 -7.809 1.00 96.81 86 VAL A C 1
ATOM 664 O O . VAL A 1 86 ? -1.352 5.268 -7.300 1.00 96.81 86 VAL A O 1
ATOM 667 N N . GLY A 1 87 ? 0.218 6.246 -8.570 1.00 96.44 87 GLY A N 1
ATOM 668 C CA . GLY A 1 87 ? -0.578 7.440 -8.871 1.00 96.44 87 GLY A CA 1
ATOM 669 C C . GLY A 1 87 ? -1.808 7.156 -9.737 1.00 96.44 87 GLY A C 1
ATOM 670 O O . GLY A 1 87 ? -2.843 7.782 -9.534 1.00 96.44 87 GLY A O 1
ATOM 671 N N .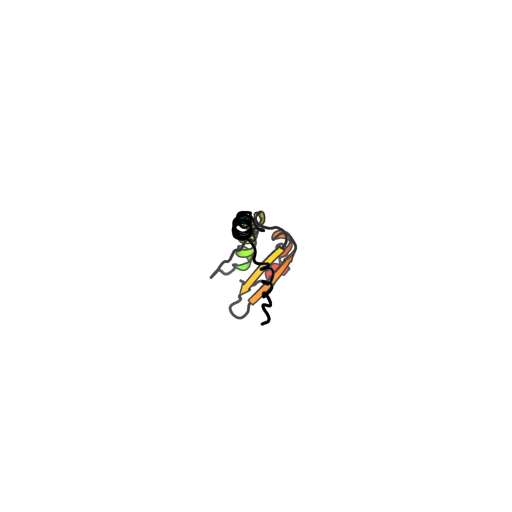 ASP A 1 88 ? -1.727 6.181 -10.643 1.00 96.62 88 ASP A N 1
ATOM 672 C CA . ASP A 1 88 ? -2.853 5.789 -11.496 1.00 96.62 88 ASP A CA 1
ATOM 673 C C . ASP A 1 88 ? -3.883 4.973 -10.706 1.00 96.62 88 ASP A C 1
ATOM 675 O O . ASP A 1 88 ? -5.088 5.136 -10.890 1.00 96.62 88 ASP A O 1
ATOM 679 N N . VAL A 1 89 ? -3.411 4.121 -9.791 1.00 97.44 89 VAL A N 1
ATOM 680 C CA . VAL A 1 89 ? -4.271 3.258 -8.970 1.00 97.44 89 VAL A CA 1
ATOM 681 C C . VAL A 1 89 ? -4.924 4.031 -7.816 1.00 97.44 89 VAL A C 1
ATOM 683 O O . VAL A 1 89 ? -6.098 3.814 -7.527 1.00 97.44 89 VAL A O 1
ATOM 686 N N . PHE A 1 90 ? -4.203 4.950 -7.166 1.00 97.62 90 PHE A N 1
ATOM 687 C CA . PHE A 1 90 ? -4.642 5.618 -5.929 1.00 97.62 90 PHE A CA 1
ATOM 688 C C . PHE A 1 90 ? -4.819 7.141 -6.051 1.00 97.62 90 PHE A C 1
ATOM 690 O O . PHE A 1 90 ? -5.104 7.806 -5.057 1.00 97.62 90 PHE A O 1
ATOM 697 N N . GLY A 1 91 ? -4.675 7.715 -7.250 1.00 95.44 91 GLY A N 1
ATOM 698 C CA . GLY A 1 91 ? -4.879 9.150 -7.484 1.00 95.44 91 GLY A CA 1
ATOM 699 C C . GLY A 1 91 ? -6.347 9.590 -7.471 1.00 95.44 91 GLY A C 1
ATOM 700 O O . GLY A 1 91 ? -6.637 10.767 -7.258 1.00 95.44 91 GLY A O 1
ATOM 701 N N . ASP A 1 92 ? -7.288 8.661 -7.672 1.00 96.06 92 ASP A N 1
ATOM 702 C CA . ASP A 1 92 ? -8.721 8.939 -7.567 1.00 96.06 92 ASP A CA 1
ATOM 703 C C . ASP A 1 92 ? -9.168 8.925 -6.098 1.00 96.06 92 ASP A C 1
ATOM 705 O O . ASP A 1 92 ? -9.085 7.907 -5.404 1.00 96.06 92 ASP A O 1
ATOM 709 N N . SER A 1 93 ? -9.719 10.045 -5.628 1.00 94.81 93 SER A N 1
ATOM 710 C CA . SER A 1 93 ? -10.228 10.178 -4.258 1.00 94.81 93 SER A CA 1
ATOM 711 C C . SER A 1 93 ? -11.320 9.160 -3.921 1.00 94.81 93 SER A C 1
ATOM 713 O O . SER A 1 93 ? -11.455 8.767 -2.762 1.00 94.81 93 SER A O 1
ATOM 715 N N . ARG A 1 94 ? -12.072 8.679 -4.918 1.00 96.69 94 ARG A N 1
ATOM 716 C CA . ARG A 1 94 ? -13.087 7.633 -4.736 1.00 96.69 94 ARG A CA 1
ATOM 717 C C . ARG A 1 94 ? -12.463 6.289 -4.393 1.00 96.69 94 ARG A C 1
ATOM 719 O O . ARG A 1 94 ? -13.061 5.551 -3.620 1.00 96.69 94 ARG A O 1
ATOM 726 N N . VAL A 1 95 ? -11.282 5.977 -4.932 1.00 96.94 95 VAL A N 1
ATOM 727 C CA . VAL A 1 95 ? -10.539 4.759 -4.575 1.00 96.94 95 VAL A CA 1
ATOM 728 C C . VAL A 1 95 ? -10.035 4.872 -3.143 1.00 96.94 95 VAL A C 1
ATOM 730 O O . VAL A 1 95 ? -10.295 3.979 -2.338 1.00 96.94 95 VAL A O 1
ATOM 733 N N . MET A 1 96 ? -9.403 5.994 -2.793 1.00 96.75 96 MET A N 1
ATOM 734 C CA . MET A 1 96 ? -8.915 6.228 -1.430 1.00 96.75 96 MET A CA 1
ATOM 735 C C . MET A 1 96 ? -10.039 6.184 -0.388 1.00 96.75 96 MET A C 1
ATOM 737 O O . MET A 1 96 ? -9.854 5.623 0.684 1.00 96.75 96 MET A O 1
ATOM 741 N N . ALA A 1 97 ? -11.242 6.659 -0.722 1.00 95.94 97 ALA A N 1
ATOM 742 C CA . ALA A 1 97 ? -12.408 6.564 0.160 1.00 95.94 97 ALA A CA 1
ATOM 743 C C . ALA A 1 97 ? -12.838 5.115 0.481 1.00 95.94 97 ALA A C 1
ATOM 745 O O . ALA A 1 97 ? -13.549 4.894 1.460 1.00 95.94 97 ALA A O 1
ATOM 746 N N . THR A 1 98 ? -12.424 4.125 -0.320 1.00 96.75 98 THR A N 1
ATOM 747 C CA . THR A 1 98 ? -12.674 2.697 -0.041 1.00 96.75 98 THR A CA 1
ATOM 748 C C . THR A 1 98 ? -11.633 2.057 0.878 1.00 96.75 98 THR A C 1
ATOM 750 O O . THR A 1 98 ? -11.825 0.921 1.303 1.00 96.75 98 THR A O 1
ATOM 753 N N . LEU A 1 99 ? -10.551 2.771 1.197 1.00 96.56 99 LEU A N 1
ATOM 754 C CA . LEU A 1 99 ? -9.458 2.320 2.053 1.00 96.56 99 LEU A CA 1
ATOM 755 C C . LEU A 1 99 ? -9.418 3.186 3.316 1.00 96.56 99 LEU A C 1
ATOM 757 O O . LEU A 1 99 ? -8.617 4.110 3.399 1.00 96.56 99 LEU A O 1
ATOM 761 N N . PRO A 1 100 ? -10.297 2.933 4.299 1.00 91.19 100 PRO A N 1
ATOM 762 C CA . PRO A 1 100 ? -10.319 3.711 5.524 1.00 91.19 100 PRO A CA 1
ATOM 763 C C . PRO A 1 100 ? -9.035 3.527 6.327 1.00 91.19 100 PRO A C 1
ATOM 765 O O . PRO A 1 100 ? -8.452 2.435 6.349 1.00 91.19 100 PRO A O 1
ATOM 768 N N . GLY A 1 101 ? -8.701 4.589 7.052 1.00 85.19 101 GLY A N 1
ATOM 769 C CA . GLY A 1 101 ? -7.627 4.630 8.025 1.00 85.19 101 GLY A CA 1
ATOM 770 C C . GLY A 1 101 ? -6.316 5.140 7.496 1.00 85.19 101 GLY A C 1
ATOM 771 O O . GLY A 1 101 ? -6.147 5.433 6.288 1.00 85.19 101 GLY A O 1
#

Foldseek 3Di:
DDDDDDDDDPPPPDDPVSVVVVVVVVVPDPPDDDQQDDDDFDPDDFLGQVVRLVRNQVVCVRDFQKDKDWADPPPDIFIFIDTGHSCVRPVDVVNSVRHGD

InterPro domains:
  IPR017932 Glutamine amidotransferase type 2 domain [PS51278] (37-101)
  IPR029055 Nucleophile aminohydrolases, N-terminal [G3DSA:3.60.20.10] (37-95)
  IPR029055 Nucleophile aminohydrolases, N-terminal [SSF56235] (37-94)